Protein AF-A0AAW0W229-F1 (afdb_monomer_lite)

Radius of gyration: 16.99 Å; chains: 1; bounding box: 33×31×56 Å

Secondary structure (DSSP, 8-state):
------------------PPTTS-HHHHHHH--HHHHHHHHHHHH-TT-S------TT---SS-HHHHHHHHHHHHHH---TTS-HHHHHS-------

Sequence (98 aa):
MASTSEGENLPQNIHSITFPPGQDALAWRKLYKPCSSQRLFMPSLLKDVDALVHVDADVVFLALLEELWRHLYATAAKHKDLATGWYNRFANIRIMAD

InterPro domains:
  IPR029044 Nucleotide-diphospho-sugar transferases [G3DSA:3.90.550.10] (3-92)
  IPR029044 Nucleotide-diphospho-sugar transferases [SSF53448] (13-93)
  IPR051993 Glycosyltransferase 8 [PTHR46012] (9-93)

pLDDT: mean 70.53, std 15.82, range [29.75, 90.56]

Foldseek 3Di:
DPPPPDPDPPDDDDFDQDDAPPDDSVVVVVVDDSVRCCVLCVCVRCVPDLDDDDDDPPDDDPDDPVVVCVVVLVVVVVPPPLPPDPCSVRHPRDNDDD

Organism: Cherax quadricarinatus (NCBI:txid27406)

Structure (mmCIF, N/CA/C/O backbone):
data_AF-A0AAW0W229-F1
#
_entry.id   AF-A0AAW0W229-F1
#
loop_
_atom_site.group_PDB
_atom_site.id
_atom_site.type_symbol
_atom_site.label_atom_id
_atom_site.label_alt_id
_atom_site.label_comp_id
_atom_site.label_asym_id
_atom_site.label_entity_id
_atom_site.label_seq_id
_atom_site.pdbx_PDB_ins_code
_atom_site.Cartn_x
_atom_site.Cartn_y
_atom_site.Cartn_z
_atom_site.occupancy
_atom_site.B_iso_or_equiv
_atom_site.auth_seq_id
_atom_site.auth_comp_id
_atom_site.auth_asym_id
_atom_site.auth_atom_id
_atom_site.pdbx_PDB_model_num
ATOM 1 N N . MET A 1 1 ? -4.694 9.049 38.127 1.00 34.66 1 MET A N 1
ATOM 2 C CA . MET A 1 1 ? -3.359 8.692 37.606 1.00 34.66 1 MET A CA 1
ATOM 3 C C . MET A 1 1 ? -3.568 7.790 36.404 1.00 34.66 1 MET A C 1
ATOM 5 O O . MET A 1 1 ? -3.737 6.594 36.580 1.00 34.66 1 MET A O 1
ATOM 9 N N . ALA A 1 2 ? -3.674 8.365 35.206 1.00 41.34 2 ALA A N 1
ATOM 10 C CA . ALA A 1 2 ? -3.545 7.582 33.984 1.00 41.34 2 ALA A CA 1
ATOM 11 C C . ALA A 1 2 ? -2.046 7.525 33.700 1.00 41.34 2 ALA A C 1
ATOM 13 O O . ALA A 1 2 ? -1.427 8.554 33.437 1.00 41.34 2 ALA A O 1
ATOM 14 N N . SER A 1 3 ? -1.457 6.349 33.878 1.00 42.34 3 SER A N 1
ATOM 15 C CA . SER A 1 3 ? -0.125 6.052 33.376 1.00 42.34 3 SER A CA 1
ATOM 16 C C . SER A 1 3 ? -0.153 6.262 31.866 1.00 42.34 3 SER A C 1
ATOM 18 O O . SER A 1 3 ? -0.767 5.478 31.145 1.00 42.34 3 SER A O 1
ATOM 20 N N . THR A 1 4 ? 0.465 7.338 31.391 1.00 47.78 4 THR A N 1
ATOM 21 C CA . THR A 1 4 ? 0.927 7.430 30.008 1.00 47.78 4 THR A CA 1
ATOM 22 C C . THR A 1 4 ? 1.894 6.274 29.799 1.00 47.78 4 THR A C 1
ATOM 24 O O . THR A 1 4 ? 3.033 6.333 30.258 1.00 47.78 4 THR A O 1
ATOM 27 N N . SER A 1 5 ? 1.402 5.188 29.205 1.00 52.44 5 SER A N 1
ATOM 28 C CA . SER A 1 5 ? 2.236 4.097 28.725 1.00 52.44 5 SER A CA 1
ATOM 29 C C . SER A 1 5 ? 3.202 4.678 27.701 1.00 52.44 5 SER A C 1
ATOM 31 O O . SER A 1 5 ? 2.781 5.324 26.739 1.00 52.44 5 SER A O 1
ATOM 33 N N . GLU A 1 6 ? 4.494 4.497 27.957 1.00 54.66 6 GLU A N 1
ATOM 34 C CA . GLU A 1 6 ? 5.560 4.738 26.992 1.00 54.66 6 GLU A CA 1
ATOM 35 C C . GLU A 1 6 ? 5.163 4.121 25.647 1.00 54.66 6 GLU A C 1
ATOM 37 O O . GLU A 1 6 ? 4.608 3.023 25.617 1.00 54.66 6 GLU A O 1
ATOM 42 N N . GLY A 1 7 ? 5.369 4.871 24.558 1.00 53.84 7 GLY A N 1
ATOM 43 C CA . GLY A 1 7 ? 4.893 4.517 23.223 1.00 53.84 7 GLY A CA 1
ATOM 44 C C . GLY A 1 7 ? 5.202 3.062 22.891 1.00 53.84 7 GLY A C 1
ATOM 45 O O . GLY A 1 7 ? 6.364 2.667 22.812 1.00 53.84 7 GLY A O 1
ATOM 46 N N . GLU A 1 8 ? 4.144 2.271 22.747 1.00 61.84 8 GLU A N 1
ATOM 47 C CA . GLU A 1 8 ? 4.223 0.846 22.469 1.00 61.84 8 GLU A CA 1
ATOM 48 C C . GLU A 1 8 ? 5.032 0.643 21.181 1.00 61.84 8 GLU A C 1
ATOM 50 O O . GLU A 1 8 ? 4.729 1.226 20.136 1.00 61.84 8 GLU A O 1
ATOM 55 N N . ASN A 1 9 ? 6.122 -0.122 21.263 1.00 60.50 9 ASN A N 1
ATOM 56 C CA . ASN A 1 9 ? 7.008 -0.352 20.129 1.00 60.50 9 ASN A CA 1
ATOM 57 C C . ASN A 1 9 ? 6.313 -1.336 19.180 1.00 60.50 9 ASN A C 1
ATOM 59 O O . ASN A 1 9 ? 6.413 -2.552 19.343 1.00 60.50 9 ASN A O 1
ATOM 63 N N . LEU A 1 10 ? 5.535 -0.804 18.235 1.00 65.88 10 LEU A N 1
ATOM 64 C CA . LEU A 1 10 ? 4.832 -1.623 17.255 1.00 65.88 10 LEU A CA 1
ATOM 65 C C . LEU A 1 10 ? 5.858 -2.413 16.426 1.00 65.88 10 LEU A C 1
ATOM 67 O O . LEU A 1 10 ? 6.821 -1.815 15.942 1.00 65.88 10 LEU A O 1
ATOM 71 N N . PRO A 1 11 ? 5.677 -3.731 16.232 1.00 76.44 11 PRO A N 1
ATOM 72 C CA . PRO A 1 11 ? 6.555 -4.517 15.377 1.00 76.44 11 PRO A CA 1
ATOM 73 C C . PRO A 1 11 ? 6.495 -3.977 13.943 1.00 76.44 11 PRO A C 1
ATOM 75 O O . PRO A 1 11 ? 5.433 -3.928 13.323 1.00 76.44 11 PRO A O 1
ATOM 78 N N . GLN A 1 12 ? 7.645 -3.548 13.421 1.00 74.56 12 GLN A N 1
ATOM 79 C CA . GLN A 1 12 ? 7.755 -2.919 12.105 1.00 74.56 12 GLN A CA 1
ATOM 80 C C . GLN A 1 12 ? 8.427 -3.885 11.132 1.00 74.56 12 GLN A C 1
ATOM 82 O O . GLN A 1 12 ? 9.579 -4.267 11.333 1.00 74.56 12 GLN A O 1
ATOM 87 N N . ASN A 1 13 ? 7.738 -4.230 10.045 1.00 81.00 13 ASN A N 1
ATOM 88 C CA . ASN A 1 13 ? 8.349 -4.905 8.903 1.00 81.00 13 ASN A CA 1
ATOM 89 C C . ASN A 1 13 ? 8.604 -3.885 7.794 1.00 81.00 13 ASN A C 1
ATOM 91 O O . ASN A 1 13 ? 7.674 -3.331 7.206 1.00 81.00 13 ASN A O 1
ATOM 95 N N . ILE A 1 14 ? 9.881 -3.619 7.516 1.00 83.50 14 ILE A N 1
ATOM 96 C CA . ILE A 1 14 ? 10.297 -2.652 6.498 1.00 83.50 14 ILE A CA 1
ATOM 97 C C . ILE A 1 14 ? 10.499 -3.381 5.169 1.00 83.50 14 ILE A C 1
ATOM 99 O O . ILE A 1 14 ? 11.368 -4.243 5.047 1.00 83.50 14 ILE A O 1
ATOM 103 N N . HIS A 1 15 ? 9.735 -2.988 4.150 1.00 80.69 15 HIS A N 1
ATOM 104 C CA . HIS A 1 15 ? 9.851 -3.519 2.792 1.00 80.69 15 HIS A CA 1
ATOM 105 C C . HIS A 1 15 ? 10.459 -2.472 1.855 1.00 80.69 15 HIS A C 1
ATOM 107 O O . HIS A 1 15 ? 9.993 -1.336 1.782 1.00 80.69 15 HIS A O 1
ATOM 113 N N . SER A 1 16 ? 11.495 -2.856 1.106 1.00 81.88 16 SER A N 1
ATOM 114 C CA . SER A 1 16 ? 12.058 -1.995 0.061 1.00 81.88 16 SER A CA 1
ATOM 115 C C . SER A 1 16 ? 11.152 -1.957 -1.164 1.00 81.88 16 SER A C 1
ATOM 117 O O . SER A 1 16 ? 10.692 -2.992 -1.643 1.00 81.88 16 SER A O 1
ATOM 119 N N . ILE A 1 17 ? 10.933 -0.757 -1.699 1.00 77.50 17 ILE A N 1
ATOM 120 C CA . ILE A 1 17 ? 10.112 -0.551 -2.892 1.00 77.50 17 ILE A CA 1
ATOM 121 C C . ILE A 1 17 ? 11.003 -0.691 -4.120 1.00 77.50 17 ILE A C 1
ATOM 123 O O . ILE A 1 17 ? 11.940 0.084 -4.321 1.00 77.50 17 ILE A O 1
ATOM 127 N N . THR A 1 18 ? 10.690 -1.672 -4.956 1.00 77.44 18 THR A N 1
ATOM 128 C CA . THR A 1 18 ? 11.366 -1.913 -6.231 1.00 77.44 18 THR A CA 1
ATOM 129 C C . THR A 1 18 ? 10.341 -2.059 -7.349 1.00 77.44 18 THR A C 1
ATOM 131 O O . THR A 1 18 ? 9.177 -2.387 -7.118 1.00 77.44 18 THR A O 1
ATOM 134 N N . PHE A 1 19 ? 10.764 -1.782 -8.583 1.00 80.38 19 PHE A N 1
ATOM 135 C CA . PHE A 1 19 ? 9.940 -2.091 -9.748 1.00 80.38 19 PHE A CA 1
ATOM 136 C C . PHE A 1 19 ? 9.821 -3.616 -9.908 1.00 80.38 19 PHE A C 1
ATOM 138 O O . PHE A 1 19 ? 10.796 -4.321 -9.625 1.00 80.38 19 PHE A O 1
ATOM 145 N N . PRO A 1 20 ? 8.672 -4.140 -10.377 1.00 72.75 20 PRO A N 1
ATOM 146 C CA . PRO A 1 20 ? 8.486 -5.574 -10.547 1.00 72.75 20 PRO A CA 1
ATOM 147 C C . PRO A 1 20 ? 9.541 -6.182 -11.487 1.00 72.75 20 PRO A C 1
ATOM 149 O O . PRO A 1 20 ? 9.826 -5.605 -12.543 1.00 72.75 20 PRO A O 1
ATOM 152 N N . PRO A 1 21 ? 10.105 -7.355 -11.151 1.00 70.50 21 PRO A N 1
ATOM 153 C CA . PRO A 1 21 ? 11.039 -8.047 -12.030 1.00 70.50 21 PRO A CA 1
ATOM 154 C C . PRO A 1 21 ? 10.337 -8.494 -13.323 1.00 70.50 21 PRO A C 1
ATOM 156 O O . PRO A 1 21 ? 9.176 -8.896 -13.304 1.00 70.50 21 PRO A O 1
ATOM 159 N N . GLY A 1 22 ? 11.046 -8.432 -14.453 1.00 70.00 22 GLY A N 1
ATOM 160 C CA . GLY A 1 22 ? 10.520 -8.837 -15.765 1.00 70.00 22 GLY A CA 1
ATOM 161 C C . GLY A 1 22 ? 9.740 -7.757 -16.529 1.00 70.00 22 GLY A C 1
ATOM 162 O O . GLY A 1 22 ? 9.320 -8.012 -17.653 1.00 70.00 22 GLY A O 1
ATOM 163 N N . GLN A 1 23 ? 9.577 -6.554 -15.968 1.00 68.88 23 GLN A N 1
ATOM 164 C CA . GLN A 1 23 ? 9.064 -5.381 -16.688 1.00 68.88 23 GLN A CA 1
ATOM 165 C C . GLN A 1 23 ? 10.180 -4.370 -16.986 1.00 68.88 23 GLN A C 1
ATOM 167 O O . GLN A 1 23 ? 11.234 -4.385 -16.348 1.00 68.88 23 GLN A O 1
ATOM 172 N N . ASP A 1 24 ? 9.948 -3.466 -17.944 1.00 78.44 24 ASP A N 1
ATOM 173 C CA . ASP A 1 24 ? 10.900 -2.405 -18.285 1.00 78.44 24 ASP A CA 1
ATOM 174 C C . ASP A 1 24 ? 10.966 -1.351 -17.166 1.00 78.44 24 ASP A C 1
ATOM 176 O O . ASP A 1 24 ? 10.272 -0.329 -17.165 1.00 78.44 24 ASP A O 1
ATOM 180 N N . ALA A 1 25 ? 11.828 -1.608 -16.183 1.00 76.75 25 ALA A N 1
ATOM 181 C CA . ALA A 1 25 ? 12.084 -0.695 -15.079 1.00 76.75 25 ALA A CA 1
ATOM 182 C C . ALA A 1 25 ? 12.585 0.680 -15.559 1.00 76.75 25 ALA A C 1
ATOM 184 O O . ALA A 1 25 ? 12.376 1.679 -14.869 1.00 76.75 25 ALA A O 1
ATOM 185 N N . LEU A 1 26 ? 13.228 0.773 -16.731 1.00 79.69 26 LEU A N 1
ATOM 186 C CA . LEU A 1 26 ? 13.658 2.055 -17.290 1.00 79.69 26 LEU A CA 1
ATOM 187 C C . LEU A 1 26 ? 12.465 2.853 -17.819 1.00 79.69 26 LEU A C 1
ATOM 189 O O . LEU A 1 26 ? 12.416 4.063 -17.592 1.00 79.69 26 LEU A O 1
ATOM 193 N N . ALA A 1 27 ? 11.497 2.205 -18.468 1.00 81.62 27 ALA A N 1
ATOM 194 C CA . ALA A 1 27 ? 10.250 2.852 -18.874 1.00 81.62 27 ALA A CA 1
ATOM 195 C C . ALA A 1 27 ? 9.458 3.354 -17.658 1.00 81.62 27 ALA A C 1
ATOM 197 O O . ALA A 1 27 ? 9.060 4.521 -17.622 1.00 81.62 27 ALA A O 1
ATOM 198 N N . TRP A 1 28 ? 9.312 2.530 -16.618 1.00 75.88 28 TRP A N 1
ATOM 199 C CA . TRP A 1 28 ? 8.602 2.932 -15.400 1.00 75.88 28 TRP A CA 1
ATOM 200 C C . TRP A 1 28 ? 9.280 4.086 -14.664 1.00 75.88 28 TRP A C 1
ATOM 202 O O . TRP A 1 28 ? 8.597 5.019 -14.245 1.00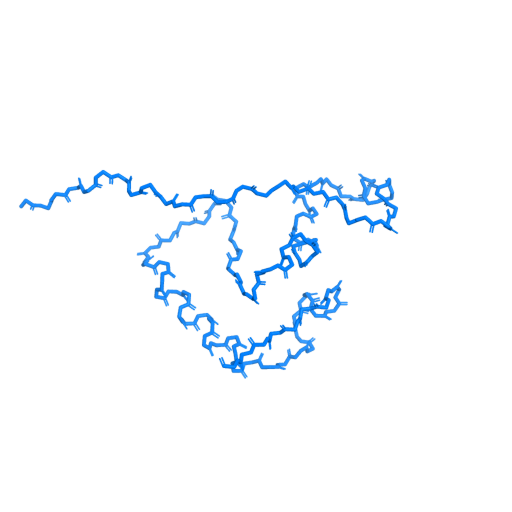 75.88 28 TRP A O 1
ATOM 212 N N . ARG A 1 29 ? 10.617 4.087 -14.5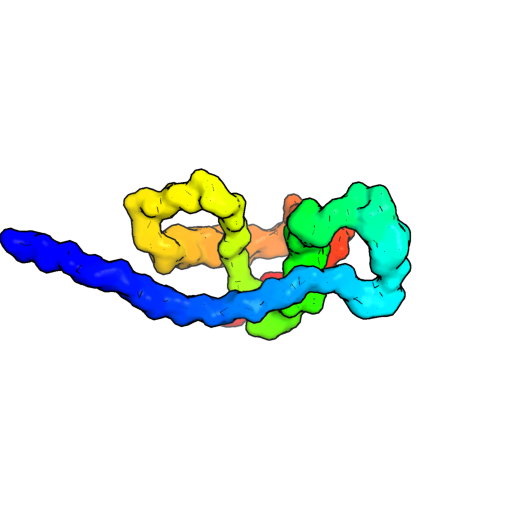81 1.00 79.88 29 ARG A N 1
ATOM 213 C CA . ARG A 1 29 ? 11.387 5.195 -13.988 1.00 79.88 29 ARG A CA 1
ATOM 214 C C . ARG A 1 29 ? 11.230 6.521 -14.728 1.00 79.88 29 ARG A C 1
ATOM 216 O O . ARG A 1 29 ? 11.404 7.567 -14.109 1.00 79.88 29 ARG A O 1
ATOM 223 N N . LYS A 1 30 ? 10.945 6.495 -16.035 1.00 82.75 30 LYS A N 1
ATOM 224 C CA . LYS A 1 30 ? 10.673 7.713 -16.819 1.00 82.75 30 LYS A CA 1
ATOM 225 C C . LYS A 1 30 ? 9.284 8.279 -16.533 1.00 82.75 30 LYS A C 1
ATOM 227 O O . LYS A 1 30 ? 9.110 9.490 -16.604 1.00 82.75 30 LYS A O 1
ATOM 232 N N . LEU A 1 31 ? 8.316 7.417 -16.226 1.00 79.81 31 LEU A N 1
ATOM 233 C CA . LEU A 1 31 ? 6.925 7.803 -15.987 1.00 79.81 31 LEU A CA 1
ATOM 234 C C . LEU A 1 31 ? 6.664 8.185 -14.525 1.00 79.81 31 LEU A C 1
ATOM 236 O O . LEU A 1 31 ? 5.916 9.123 -14.262 1.00 79.81 31 LEU A O 1
ATOM 240 N N . TYR A 1 32 ? 7.290 7.485 -13.573 1.00 77.88 32 TYR A N 1
ATOM 241 C CA . TYR A 1 32 ? 7.009 7.635 -12.147 1.00 77.88 32 TYR A CA 1
ATOM 242 C C . TYR A 1 32 ? 8.280 7.579 -11.294 1.00 77.88 32 TYR A C 1
ATOM 244 O O . TYR A 1 32 ? 9.190 6.780 -11.525 1.00 77.88 32 TYR A O 1
ATOM 252 N N . LYS A 1 33 ? 8.313 8.391 -10.230 1.00 74.75 33 LYS A N 1
ATOM 253 C CA . LYS A 1 33 ? 9.289 8.221 -9.144 1.00 74.75 33 LYS A CA 1
ATOM 254 C C . LYS A 1 33 ? 8.962 6.947 -8.340 1.00 74.75 33 LYS A C 1
ATOM 256 O O . LYS A 1 33 ? 7.787 6.573 -8.275 1.00 74.75 33 LYS A O 1
ATOM 261 N N . PRO A 1 34 ? 9.950 6.310 -7.679 1.00 70.75 34 PRO A N 1
ATOM 262 C CA . PRO A 1 34 ? 9.727 5.105 -6.868 1.00 70.75 34 PRO A CA 1
ATOM 263 C C . PRO A 1 34 ? 8.624 5.255 -5.808 1.00 70.75 34 PRO A C 1
ATOM 265 O O . PRO A 1 34 ? 7.798 4.367 -5.641 1.00 70.75 34 PRO A O 1
ATOM 268 N N . CYS A 1 35 ? 8.541 6.412 -5.141 1.00 76.38 35 CYS A N 1
ATOM 269 C CA . CYS A 1 35 ? 7.489 6.686 -4.157 1.00 76.38 35 CYS A CA 1
ATOM 270 C C . CYS A 1 35 ? 6.087 6.714 -4.787 1.00 76.38 35 CYS A C 1
ATOM 272 O O . CYS A 1 35 ? 5.164 6.085 -4.287 1.00 76.38 35 CYS A O 1
ATOM 274 N N . SER A 1 36 ? 5.931 7.373 -5.938 1.00 75.44 36 SER A N 1
ATOM 275 C CA . SER A 1 36 ? 4.656 7.456 -6.663 1.00 75.44 36 SER A CA 1
ATOM 276 C C . SER A 1 36 ? 4.214 6.112 -7.244 1.00 75.44 36 SER A C 1
ATOM 278 O O . SER A 1 36 ? 3.040 5.923 -7.547 1.00 75.44 36 SER A O 1
ATOM 280 N N . SER A 1 37 ? 5.151 5.178 -7.405 1.00 74.69 37 SER A N 1
ATOM 281 C CA . SER A 1 37 ? 4.890 3.830 -7.906 1.00 74.69 37 SER A CA 1
ATOM 282 C C . SER A 1 37 ? 4.666 2.798 -6.802 1.00 74.69 37 SER A C 1
ATOM 284 O O . SER A 1 37 ? 4.233 1.688 -7.105 1.00 74.69 37 SER A O 1
ATOM 286 N N . GLN A 1 38 ? 4.862 3.160 -5.530 1.00 75.81 38 GLN A N 1
ATOM 287 C CA . GLN A 1 38 ? 4.596 2.283 -4.389 1.00 75.81 38 GLN A CA 1
ATOM 288 C C . GLN A 1 38 ? 3.176 1.716 -4.456 1.00 75.81 38 GLN A C 1
ATOM 290 O O . GLN A 1 38 ? 3.000 0.500 -4.483 1.00 75.81 38 GLN A O 1
ATOM 295 N N . ARG A 1 39 ? 2.177 2.596 -4.606 1.00 76.94 39 ARG A N 1
ATOM 296 C CA . ARG A 1 39 ? 0.767 2.213 -4.723 1.00 76.94 39 ARG A CA 1
ATOM 297 C C . ARG A 1 39 ? 0.485 1.355 -5.960 1.00 76.94 39 ARG A C 1
ATOM 299 O O . ARG A 1 39 ? -0.434 0.562 -5.927 1.00 76.94 39 ARG A O 1
ATOM 306 N N . LEU A 1 40 ? 1.264 1.462 -7.037 1.00 74.81 40 LEU A N 1
ATOM 307 C CA . LEU A 1 40 ? 1.051 0.657 -8.249 1.00 74.81 40 LEU A CA 1
ATOM 308 C C . LEU A 1 40 ? 1.513 -0.796 -8.076 1.00 74.81 40 LEU A C 1
ATOM 310 O O . LEU A 1 40 ? 0.927 -1.700 -8.666 1.00 74.81 40 LEU A O 1
ATOM 314 N N . PHE A 1 41 ? 2.547 -1.025 -7.264 1.00 75.19 41 PHE A N 1
ATOM 315 C CA . PHE A 1 41 ? 3.229 -2.320 -7.183 1.00 75.19 41 PHE A CA 1
ATOM 316 C C . PHE A 1 41 ? 3.043 -3.055 -5.854 1.00 75.19 41 PHE A C 1
ATOM 318 O O . PHE A 1 41 ? 3.605 -4.136 -5.685 1.00 75.19 41 PHE A O 1
ATOM 325 N N . MET A 1 42 ? 2.220 -2.533 -4.936 1.00 76.69 42 MET A N 1
ATOM 326 C CA . MET A 1 42 ? 1.928 -3.177 -3.646 1.00 76.69 42 MET A CA 1
ATOM 327 C C . MET A 1 42 ? 1.592 -4.674 -3.760 1.00 76.69 42 MET A C 1
ATOM 329 O O . MET A 1 42 ? 2.227 -5.451 -3.050 1.00 76.69 42 MET A O 1
ATOM 333 N N . PRO A 1 43 ? 0.716 -5.124 -4.683 1.00 75.19 43 PRO A N 1
ATOM 334 C CA . PRO A 1 43 ? 0.390 -6.551 -4.796 1.00 75.19 43 PRO A CA 1
ATOM 335 C C . PRO A 1 43 ? 1.568 -7.425 -5.245 1.00 75.19 43 PRO A C 1
ATOM 337 O O . PRO A 1 43 ? 1.623 -8.607 -4.937 1.00 75.19 43 PRO A O 1
ATOM 340 N N . SER A 1 44 ? 2.527 -6.858 -5.983 1.00 76.06 44 SER A N 1
ATOM 341 C CA . SER A 1 44 ? 3.731 -7.584 -6.413 1.00 76.06 44 SER A CA 1
ATOM 342 C C . SER A 1 44 ? 4.808 -7.638 -5.326 1.00 76.06 44 SER A C 1
ATOM 344 O O . SER A 1 44 ? 5.626 -8.559 -5.333 1.00 76.06 44 SER A O 1
ATOM 346 N N . LEU A 1 45 ? 4.817 -6.651 -4.424 1.00 77.25 45 LEU A N 1
ATOM 347 C CA . LEU A 1 45 ? 5.774 -6.525 -3.322 1.00 77.25 45 LEU A CA 1
ATOM 348 C C . LEU A 1 45 ? 5.346 -7.319 -2.078 1.00 77.25 45 LEU A C 1
ATOM 350 O O . LEU A 1 45 ? 6.205 -7.841 -1.374 1.00 77.25 45 LEU A O 1
ATOM 354 N N . LEU A 1 46 ? 4.041 -7.427 -1.818 1.00 81.00 46 LEU A N 1
ATOM 355 C CA . LEU A 1 46 ? 3.469 -8.041 -0.615 1.00 81.00 46 LEU A CA 1
ATOM 356 C C . LEU A 1 46 ? 2.735 -9.343 -0.960 1.00 81.00 46 LEU A C 1
ATOM 358 O O . LEU A 1 46 ? 1.518 -9.434 -0.845 1.00 81.00 46 LEU A O 1
ATOM 362 N N . LYS A 1 47 ? 3.484 -10.344 -1.432 1.00 78.50 47 LYS A N 1
ATOM 363 C CA . LYS A 1 47 ? 2.911 -11.609 -1.932 1.00 78.50 47 LYS A CA 1
ATOM 364 C C . LYS A 1 47 ? 2.293 -12.486 -0.843 1.00 78.50 47 LYS A C 1
ATOM 366 O O . LYS A 1 47 ? 1.388 -13.251 -1.146 1.00 78.50 47 LYS A O 1
ATOM 371 N N . ASP A 1 48 ? 2.775 -12.345 0.387 1.00 81.19 48 ASP A N 1
ATOM 372 C CA . ASP A 1 48 ? 2.374 -13.159 1.540 1.00 81.19 48 ASP A CA 1
ATOM 373 C C . ASP A 1 48 ? 1.405 -12.402 2.471 1.00 81.19 48 ASP A C 1
ATOM 375 O O . ASP A 1 48 ? 1.291 -12.719 3.652 1.00 81.19 48 ASP A O 1
ATOM 379 N N . VAL A 1 49 ? 0.756 -11.345 1.965 1.00 82.12 49 VAL A N 1
ATOM 380 C CA . VAL A 1 49 ? -0.183 -10.506 2.721 1.00 82.12 49 VAL A CA 1
ATOM 381 C C . VAL A 1 49 ? -1.554 -10.561 2.054 1.00 82.12 49 VAL A C 1
ATOM 383 O O . VAL A 1 49 ? -1.739 -10.015 0.967 1.00 82.12 49 VAL A O 1
ATOM 386 N N . ASP A 1 50 ? -2.526 -11.179 2.725 1.00 80.00 50 ASP A N 1
ATOM 387 C CA . ASP A 1 50 ? -3.876 -11.387 2.175 1.00 80.00 50 ASP A CA 1
ATOM 388 C C . ASP A 1 50 ? -4.702 -10.097 2.107 1.00 80.00 50 ASP A C 1
ATOM 390 O O . ASP A 1 50 ? -5.479 -9.867 1.177 1.00 80.00 50 ASP A O 1
ATOM 394 N N . ALA A 1 51 ? -4.529 -9.232 3.103 1.00 80.12 51 ALA A N 1
ATOM 395 C CA . ALA A 1 51 ? -5.199 -7.949 3.187 1.00 80.12 51 ALA A CA 1
ATOM 396 C C . ALA A 1 51 ? -4.321 -6.940 3.930 1.00 80.12 51 ALA A C 1
ATOM 398 O O . ALA A 1 51 ? -3.546 -7.287 4.819 1.00 80.12 51 ALA A O 1
ATOM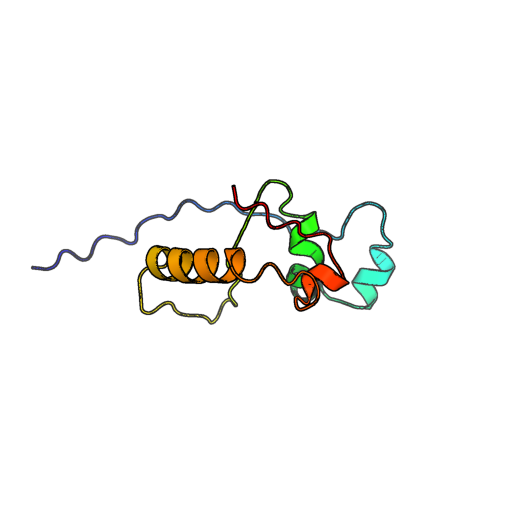 399 N N . LEU A 1 52 ? -4.480 -5.665 3.591 1.00 83.56 52 LEU A N 1
ATOM 400 C CA . LEU A 1 52 ? -3.786 -4.565 4.249 1.00 83.56 52 LEU A CA 1
ATOM 401 C C . LEU A 1 52 ? -4.631 -3.295 4.204 1.00 83.56 52 LEU A C 1
ATOM 403 O O . LEU A 1 52 ? -5.476 -3.123 3.322 1.00 83.56 52 LEU A O 1
ATOM 407 N N . VAL A 1 53 ? -4.343 -2.373 5.119 1.00 84.81 53 VAL A N 1
ATOM 408 C CA . VAL A 1 53 ? -4.832 -0.994 5.073 1.00 84.81 53 VAL A CA 1
ATOM 409 C C . VAL A 1 53 ? -3.644 -0.098 4.744 1.00 84.81 53 VAL A C 1
ATOM 411 O O . VAL A 1 53 ? -2.690 -0.007 5.511 1.00 84.81 53 VAL A O 1
ATOM 414 N N . HIS A 1 54 ? -3.690 0.535 3.574 1.00 84.12 54 HIS A N 1
ATOM 415 C CA . HIS A 1 54 ? -2.702 1.525 3.162 1.00 84.12 54 HIS A CA 1
ATOM 416 C C . HIS A 1 54 ? -3.218 2.918 3.505 1.00 84.12 54 HIS A C 1
ATOM 418 O O . HIS A 1 54 ? -4.333 3.265 3.113 1.00 84.12 54 HIS A O 1
ATOM 424 N N . VAL A 1 55 ? -2.407 3.705 4.205 1.00 87.00 55 VAL A N 1
ATOM 425 C CA . VAL A 1 55 ? -2.705 5.098 4.547 1.00 87.00 55 VAL A CA 1
ATOM 426 C C . VAL A 1 55 ? -1.550 6.001 4.140 1.00 87.00 55 VAL A C 1
ATOM 428 O O . VAL A 1 55 ? -0.400 5.556 4.097 1.00 87.00 55 VAL A O 1
ATOM 431 N N . ASP A 1 56 ? -1.871 7.257 3.839 1.00 84.94 56 ASP A N 1
ATOM 432 C CA . ASP A 1 56 ? -0.871 8.287 3.578 1.00 84.94 56 ASP A CA 1
ATOM 433 C C . ASP A 1 56 ? -0.141 8.671 4.879 1.00 84.94 56 ASP A C 1
ATOM 435 O O . ASP A 1 56 ? -0.631 8.451 5.989 1.00 84.94 56 ASP A O 1
ATOM 439 N N . ALA A 1 57 ? 1.063 9.233 4.746 1.00 85.69 57 ALA A N 1
ATOM 440 C CA . ALA A 1 57 ? 1.926 9.563 5.885 1.00 85.69 57 ALA A CA 1
ATOM 441 C C . ALA A 1 57 ? 1.399 10.725 6.752 1.00 85.69 57 ALA A C 1
ATOM 443 O O . ALA A 1 57 ? 1.906 10.952 7.848 1.00 85.69 57 ALA A O 1
ATOM 444 N N . ASP A 1 58 ? 0.411 11.467 6.258 1.00 89.81 58 ASP A N 1
ATOM 445 C CA . ASP A 1 58 ? -0.259 12.581 6.931 1.00 89.81 58 ASP A CA 1
ATOM 446 C C . ASP A 1 58 ? -1.607 12.181 7.561 1.00 89.81 58 ASP A C 1
ATOM 448 O O . ASP A 1 58 ? -2.350 13.036 8.050 1.00 89.81 58 ASP A O 1
ATOM 452 N N . VAL A 1 59 ? -1.918 10.881 7.608 1.00 90.31 59 VAL A N 1
ATOM 453 C CA . VAL A 1 59 ? -3.116 10.360 8.272 1.00 90.31 59 VAL A CA 1
ATOM 454 C C . VAL A 1 59 ? -2.861 10.153 9.762 1.00 90.31 59 VAL A C 1
ATOM 456 O O . VAL A 1 59 ? -1.933 9.456 10.169 1.00 90.31 59 VAL A O 1
ATOM 459 N N . VAL A 1 60 ? -3.751 10.705 10.588 1.00 90.56 60 VAL A N 1
ATOM 460 C CA . VAL A 1 60 ? -3.773 10.491 12.039 1.00 90.56 60 VAL A CA 1
ATOM 461 C C . VAL A 1 60 ? -5.001 9.664 12.409 1.00 90.56 60 VAL A C 1
ATOM 463 O O . VAL A 1 60 ? -6.131 10.039 12.095 1.00 90.56 60 VAL A O 1
ATOM 466 N N . PHE A 1 61 ? -4.791 8.547 13.106 1.00 86.56 61 PHE A N 1
ATOM 467 C CA . PHE A 1 61 ? -5.882 7.725 13.628 1.00 86.56 61 PHE A CA 1
ATOM 468 C C . PHE A 1 61 ? -6.390 8.288 14.959 1.00 86.56 61 PHE A C 1
ATOM 470 O O . PHE A 1 61 ? -5.614 8.509 15.885 1.00 86.56 61 PHE A O 1
ATOM 477 N N . LEU A 1 62 ? -7.705 8.502 15.059 1.00 89.62 62 LEU A N 1
ATOM 478 C CA . LEU A 1 62 ? -8.372 8.991 16.277 1.00 89.62 62 LEU A CA 1
ATOM 479 C C . LEU A 1 62 ? -8.954 7.863 17.146 1.00 89.62 62 LEU A C 1
ATOM 481 O O . LEU A 1 62 ? -9.464 8.117 18.232 1.00 89.62 62 LEU A O 1
ATOM 485 N N . ALA A 1 63 ? -8.906 6.629 16.649 1.00 86.81 63 ALA A N 1
ATOM 486 C CA . ALA A 1 63 ? -9.421 5.429 17.293 1.00 86.81 63 ALA A CA 1
ATOM 487 C C . ALA A 1 63 ? -8.446 4.265 17.080 1.00 86.81 63 ALA A C 1
ATOM 489 O O . ALA A 1 63 ? -7.498 4.371 16.296 1.00 86.81 63 ALA A O 1
ATOM 490 N N . LEU A 1 64 ? -8.690 3.150 17.771 1.00 86.25 64 LEU A N 1
ATOM 491 C CA . LEU A 1 64 ? -7.847 1.963 17.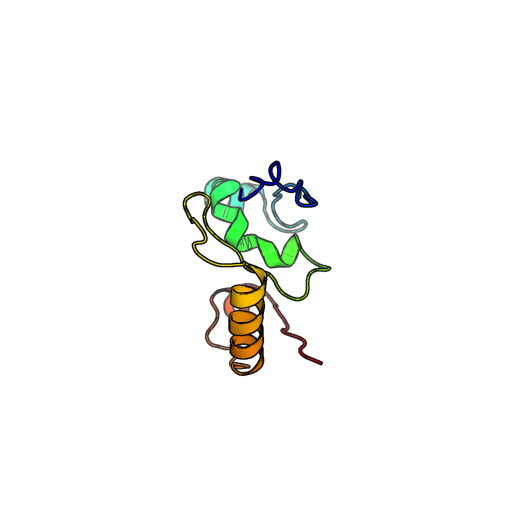676 1.00 86.25 64 LEU A CA 1
ATOM 492 C C . LEU A 1 64 ? -7.869 1.385 16.257 1.00 86.25 64 LEU A C 1
ATOM 494 O O . LEU A 1 64 ? -8.929 1.143 15.673 1.00 86.25 64 LEU A O 1
ATOM 498 N N . LEU A 1 65 ? -6.678 1.116 15.720 1.00 85.38 65 LEU A N 1
ATOM 499 C CA . LEU A 1 65 ? -6.508 0.577 14.371 1.00 85.38 65 LEU A CA 1
ATOM 500 C C . LEU A 1 65 ? -7.213 -0.778 14.199 1.00 85.38 65 LEU A C 1
ATOM 502 O O . LEU A 1 65 ? -7.754 -1.053 13.131 1.00 85.38 65 LEU A O 1
ATOM 506 N N . GLU A 1 66 ? -7.265 -1.598 15.250 1.00 86.06 66 GLU A N 1
ATOM 507 C CA . GLU A 1 66 ? -7.941 -2.901 15.241 1.00 86.06 66 GLU A CA 1
ATOM 508 C C . GLU A 1 66 ? -9.451 -2.790 14.991 1.00 86.06 66 GLU A C 1
ATOM 510 O O . GLU A 1 66 ? -10.038 -3.603 14.271 1.00 86.06 66 GLU A O 1
ATOM 515 N N . GLU A 1 67 ? -10.097 -1.767 15.553 1.00 88.06 67 GLU A N 1
ATOM 516 C CA . GLU A 1 67 ? -11.526 -1.534 15.345 1.00 88.06 67 GLU A CA 1
ATOM 517 C C . GLU A 1 67 ? -11.801 -1.102 13.908 1.00 88.06 67 GLU A C 1
ATOM 519 O O . GLU A 1 67 ? -12.733 -1.611 13.275 1.00 88.06 67 GLU A O 1
ATOM 524 N N . LEU A 1 68 ? -10.964 -0.207 13.376 1.00 86.50 68 LEU A N 1
ATOM 525 C CA . LEU A 1 68 ? -11.029 0.208 11.979 1.00 86.50 68 LEU A CA 1
ATOM 526 C C . LEU A 1 68 ? -10.815 -0.991 11.047 1.00 86.50 68 LEU A C 1
ATOM 528 O O . LEU A 1 68 ? -11.609 -1.207 10.130 1.00 86.50 68 LEU A O 1
ATOM 532 N N . TRP A 1 69 ? -9.787 -1.799 11.311 1.00 86.62 69 TRP A N 1
ATOM 533 C CA . TRP A 1 69 ? -9.475 -3.007 10.552 1.00 86.62 69 TRP A CA 1
ATOM 534 C C . TRP A 1 69 ? -10.667 -3.962 10.490 1.00 86.62 69 TRP A C 1
ATOM 536 O O . TRP A 1 69 ? -11.071 -4.361 9.398 1.00 86.62 69 TRP A O 1
ATOM 546 N N . ARG A 1 70 ? -11.288 -4.277 11.635 1.00 86.38 70 ARG A N 1
ATOM 547 C CA . ARG A 1 70 ? -12.465 -5.162 11.691 1.00 86.38 70 ARG A CA 1
ATOM 548 C C . ARG A 1 70 ? -13.613 -4.661 10.817 1.00 86.38 70 ARG A C 1
ATOM 550 O O . ARG A 1 70 ? -14.228 -5.459 10.112 1.00 86.38 70 ARG A O 1
ATOM 557 N N . HIS A 1 71 ? -13.895 -3.358 10.842 1.00 84.19 71 HIS A N 1
ATOM 558 C CA . HIS A 1 71 ? -14.953 -2.772 10.017 1.00 84.19 71 HIS A CA 1
ATOM 559 C C . HIS A 1 71 ? -14.608 -2.814 8.525 1.00 84.19 71 HIS A C 1
ATOM 561 O O . HIS A 1 71 ? -15.447 -3.214 7.712 1.00 84.19 71 HIS A O 1
ATOM 567 N N . LEU A 1 72 ? -13.382 -2.429 8.161 1.00 83.31 72 LEU A N 1
ATOM 568 C CA . LEU A 1 72 ? -12.935 -2.396 6.769 1.00 83.31 72 LEU A CA 1
ATOM 569 C C . LEU A 1 72 ? -12.864 -3.799 6.168 1.00 83.31 72 LEU A C 1
ATOM 571 O O . LEU A 1 72 ? -13.415 -4.020 5.093 1.00 83.31 72 LEU A O 1
ATOM 575 N N . TYR A 1 73 ? -12.267 -4.754 6.879 1.00 82.38 73 TYR A N 1
ATOM 576 C CA . TYR A 1 73 ? -12.149 -6.137 6.428 1.00 82.38 73 TYR A CA 1
ATOM 577 C C . TYR A 1 73 ? -13.525 -6.787 6.250 1.00 82.38 73 TYR A C 1
ATOM 579 O O . TYR A 1 73 ? -13.813 -7.346 5.193 1.00 82.38 73 TYR A O 1
ATOM 587 N N . ALA A 1 74 ? -14.426 -6.637 7.230 1.00 80.19 74 ALA A N 1
ATOM 588 C CA . ALA A 1 74 ? -15.785 -7.170 7.125 1.00 80.19 74 ALA A CA 1
ATOM 589 C C . ALA A 1 74 ? -16.574 -6.553 5.957 1.00 80.19 74 ALA A C 1
ATOM 591 O O . ALA A 1 74 ? -17.391 -7.231 5.333 1.00 80.19 74 ALA A O 1
ATOM 592 N N . THR A 1 75 ? -16.343 -5.275 5.650 1.00 76.44 75 THR A N 1
ATOM 593 C CA . THR A 1 75 ? -16.999 -4.585 4.529 1.00 76.44 75 THR A CA 1
ATOM 594 C C . THR A 1 75 ? -16.408 -5.019 3.187 1.00 76.44 75 THR A C 1
ATOM 596 O O . THR A 1 75 ? -17.156 -5.323 2.258 1.00 76.44 75 THR A O 1
ATOM 599 N N . ALA A 1 76 ? -15.081 -5.125 3.094 1.00 73.88 76 ALA A N 1
ATOM 600 C CA . ALA A 1 76 ? -14.382 -5.588 1.899 1.00 73.88 76 ALA A CA 1
ATOM 601 C C . ALA A 1 76 ? -14.729 -7.047 1.558 1.00 73.88 76 ALA A C 1
ATOM 603 O O . ALA A 1 76 ? -15.017 -7.352 0.405 1.00 73.88 76 ALA A O 1
ATOM 604 N N . ALA A 1 77 ? -14.798 -7.933 2.557 1.00 67.69 77 ALA A N 1
ATOM 605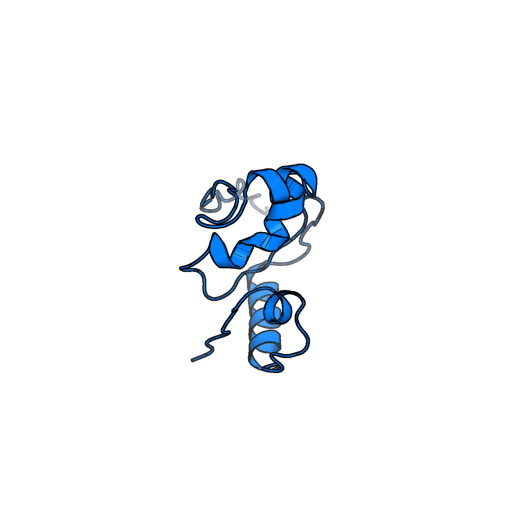 C CA . ALA A 1 77 ? -15.178 -9.333 2.360 1.00 67.69 77 ALA A CA 1
ATOM 606 C C . ALA A 1 77 ? -16.618 -9.498 1.834 1.00 67.69 77 ALA A C 1
ATOM 608 O O . ALA A 1 77 ? -16.906 -10.433 1.083 1.00 67.69 77 ALA A O 1
ATOM 609 N N . LYS A 1 78 ? -17.528 -8.583 2.204 1.00 65.69 78 LYS A N 1
ATOM 610 C CA . LYS A 1 78 ? -18.909 -8.551 1.690 1.00 65.69 78 LYS A CA 1
ATOM 611 C C . LYS A 1 78 ? -18.970 -8.044 0.252 1.00 65.69 78 LYS A C 1
ATOM 613 O O . LYS A 1 78 ? -19.704 -8.599 -0.564 1.00 65.69 78 LYS A O 1
ATOM 618 N N . HIS A 1 79 ? -18.198 -7.011 -0.070 1.00 61.88 79 HIS A N 1
ATOM 619 C CA . HIS A 1 79 ? -18.108 -6.465 -1.418 1.00 61.88 79 HIS A CA 1
ATOM 620 C C . HIS A 1 79 ? -17.117 -7.272 -2.269 1.00 61.88 79 HIS A C 1
ATOM 622 O O . HIS A 1 79 ? -16.026 -6.819 -2.593 1.00 61.88 79 HIS A O 1
ATOM 628 N N . LYS A 1 80 ? -17.541 -8.467 -2.702 1.00 55.28 80 LYS A N 1
ATOM 629 C CA . LYS A 1 80 ? -16.816 -9.305 -3.681 1.00 55.28 80 LYS A CA 1
ATOM 630 C C . LYS A 1 80 ? -16.890 -8.779 -5.121 1.00 55.28 80 LYS A C 1
ATOM 632 O O . LYS A 1 80 ? -16.643 -9.537 -6.057 1.00 55.28 80 LYS A O 1
ATOM 637 N N . ASP A 1 81 ? -17.269 -7.520 -5.329 1.00 56.78 81 ASP A N 1
ATOM 638 C CA . ASP A 1 81 ? -17.317 -6.960 -6.675 1.00 56.78 81 ASP A CA 1
ATOM 639 C C . ASP A 1 81 ? -15.893 -6.678 -7.159 1.00 56.78 81 ASP A C 1
ATOM 641 O O . ASP A 1 81 ? -15.322 -5.599 -6.976 1.00 56.78 81 ASP A O 1
ATOM 645 N N . LEU A 1 82 ? -15.313 -7.702 -7.780 1.00 54.50 82 LEU A N 1
ATOM 646 C CA . LEU A 1 82 ? -13.978 -7.672 -8.348 1.00 54.50 82 LEU A CA 1
ATOM 647 C C . LEU A 1 82 ? -13.835 -6.583 -9.427 1.00 54.50 82 LEU A C 1
ATOM 649 O O . LEU A 1 82 ? -12.712 -6.235 -9.762 1.00 54.50 82 LEU A O 1
ATOM 653 N N . ALA A 1 83 ? -14.908 -5.984 -9.950 1.00 51.84 83 ALA A N 1
ATOM 654 C CA . ALA A 1 83 ? -14.811 -5.013 -11.039 1.00 51.84 83 ALA A CA 1
ATOM 655 C C . ALA A 1 83 ? -14.588 -3.552 -10.592 1.00 51.84 83 ALA A C 1
ATOM 657 O O . ALA A 1 83 ? -14.215 -2.716 -11.418 1.00 51.84 83 ALA A O 1
ATOM 658 N N . THR A 1 84 ? -14.789 -3.213 -9.313 1.00 54.28 84 THR A N 1
ATOM 659 C CA . THR A 1 84 ? -14.853 -1.801 -8.865 1.00 54.28 84 THR A CA 1
ATOM 660 C C . THR A 1 84 ? -13.549 -1.244 -8.281 1.00 54.28 84 THR A C 1
ATOM 662 O O . THR A 1 84 ? -13.402 -0.029 -8.141 1.00 54.28 84 THR A O 1
ATOM 665 N N . GLY A 1 85 ? -12.559 -2.094 -7.993 1.00 58.59 85 GLY A N 1
ATOM 666 C CA . GLY A 1 85 ? -11.278 -1.682 -7.410 1.00 58.59 85 GLY A CA 1
ATOM 667 C C . GLY A 1 85 ? -10.249 -1.208 -8.443 1.00 58.59 85 GLY A C 1
ATOM 668 O O . GLY A 1 85 ? -10.055 -1.846 -9.477 1.00 58.59 85 GLY A O 1
ATOM 669 N N . TRP A 1 86 ? -9.509 -0.130 -8.136 1.00 55.03 86 TRP A N 1
ATOM 670 C CA . TRP A 1 86 ? -8.370 0.311 -8.963 1.00 55.03 86 TRP A CA 1
ATOM 671 C C . TRP A 1 86 ? -7.355 -0.821 -9.155 1.00 55.03 86 TRP A C 1
ATOM 673 O O . TRP A 1 86 ? -6.849 -1.012 -10.256 1.00 55.03 86 TRP A O 1
ATOM 683 N N . TYR A 1 87 ? -7.148 -1.629 -8.113 1.00 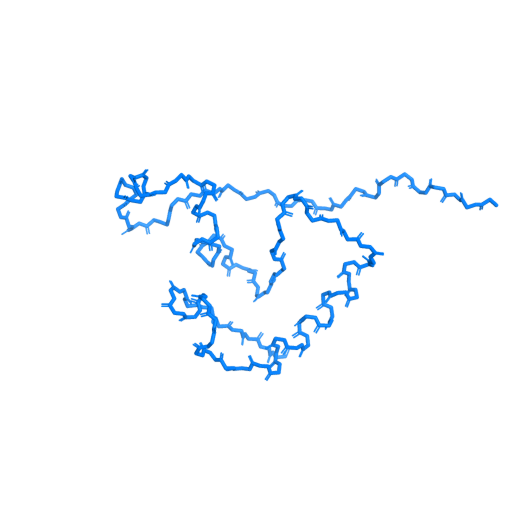57.94 87 TYR A N 1
ATOM 684 C CA . TYR A 1 87 ? -6.255 -2.774 -8.166 1.00 57.94 87 TYR A CA 1
ATOM 685 C C . TYR A 1 87 ? -6.773 -3.903 -9.032 1.00 57.94 87 TYR A C 1
ATOM 687 O O . TYR A 1 87 ? -6.028 -4.332 -9.884 1.00 57.94 87 TYR A O 1
ATOM 695 N N . ASN A 1 88 ? -8.031 -4.326 -8.939 1.00 55.34 88 ASN A N 1
ATOM 696 C CA . ASN A 1 88 ? -8.503 -5.459 -9.746 1.00 55.34 88 ASN A CA 1
ATOM 697 C C . ASN A 1 88 ? -8.423 -5.213 -11.265 1.00 55.34 88 ASN A C 1
ATOM 699 O O . ASN A 1 88 ? -8.383 -6.160 -12.044 1.00 55.34 88 ASN A O 1
ATOM 703 N N . ARG A 1 89 ? -8.352 -3.943 -11.697 1.00 52.38 89 ARG A N 1
ATOM 704 C CA . ARG A 1 89 ? -8.118 -3.569 -13.102 1.00 52.38 89 ARG A CA 1
ATOM 705 C C . ARG A 1 89 ? -6.648 -3.627 -13.536 1.00 52.38 89 ARG A C 1
ATOM 707 O O . ARG A 1 89 ? -6.392 -3.725 -14.731 1.00 52.38 89 ARG A O 1
ATOM 714 N N . PHE A 1 90 ? -5.696 -3.551 -12.604 1.00 48.69 90 PHE A N 1
ATOM 715 C CA . PHE A 1 90 ? -4.257 -3.424 -12.897 1.00 48.69 90 PHE A CA 1
ATOM 716 C C . PHE A 1 90 ? -3.353 -4.410 -12.129 1.00 48.69 90 PHE A C 1
ATOM 718 O O . PHE A 1 90 ? -2.157 -4.485 -12.393 1.00 48.69 90 PHE A O 1
ATOM 725 N N . ALA A 1 91 ? -3.908 -5.180 -11.199 1.00 42.25 91 ALA A N 1
ATOM 726 C CA . ALA A 1 91 ? -3.241 -6.121 -10.318 1.00 42.25 91 ALA A CA 1
ATOM 727 C C . ALA A 1 91 ? -4.207 -7.260 -9.946 1.00 42.25 91 ALA A C 1
ATOM 729 O O . ALA A 1 91 ? -5.332 -7.031 -9.507 1.00 42.25 91 ALA A O 1
ATOM 730 N N . ASN A 1 92 ? -3.755 -8.504 -10.100 1.00 41.78 92 ASN A N 1
ATOM 731 C CA . ASN A 1 92 ? -4.508 -9.690 -9.690 1.00 41.78 92 ASN A CA 1
ATOM 732 C C . ASN A 1 92 ? -4.521 -9.800 -8.156 1.00 41.78 92 ASN A C 1
ATOM 734 O O . ASN A 1 92 ? -3.722 -10.535 -7.581 1.00 41.78 92 ASN A O 1
ATOM 738 N N . ILE A 1 93 ? -5.410 -9.062 -7.488 1.00 39.31 93 ILE A N 1
ATOM 739 C CA . ILE A 1 93 ? -5.698 -9.261 -6.065 1.00 39.31 93 ILE A CA 1
ATOM 740 C C . ILE A 1 93 ? -6.893 -10.204 -5.960 1.00 39.31 93 ILE A C 1
ATOM 742 O O . ILE A 1 93 ? -7.995 -9.897 -6.414 1.00 39.31 93 ILE A O 1
ATOM 746 N N . ARG A 1 94 ? -6.676 -11.370 -5.355 1.00 40.47 94 ARG A N 1
ATOM 747 C CA . ARG A 1 94 ? -7.735 -12.315 -5.012 1.00 40.47 94 ARG A CA 1
ATOM 748 C C . ARG A 1 94 ? -7.998 -12.163 -3.520 1.00 40.47 94 ARG A C 1
ATOM 750 O O . ARG A 1 94 ? -7.198 -12.623 -2.722 1.00 40.47 94 ARG A O 1
ATOM 757 N N . ILE A 1 95 ? -9.096 -11.502 -3.151 1.00 40.44 95 ILE A N 1
ATOM 758 C CA . ILE A 1 95 ? -9.544 -11.472 -1.753 1.00 40.44 95 ILE A CA 1
ATOM 759 C C . ILE A 1 95 ? -10.060 -12.877 -1.430 1.00 40.44 95 ILE A C 1
ATOM 761 O O . ILE A 1 95 ? -11.179 -13.236 -1.808 1.00 40.44 95 ILE A O 1
ATOM 765 N N . MET A 1 96 ? -9.216 -13.699 -0.809 1.00 29.75 96 MET A N 1
ATOM 766 C CA . MET A 1 96 ? -9.647 -14.939 -0.174 1.00 29.75 96 MET A CA 1
ATOM 767 C C . MET A 1 96 ? -10.163 -14.570 1.214 1.00 29.75 96 MET A C 1
ATOM 769 O O . MET A 1 96 ? -9.415 -14.105 2.063 1.00 29.75 96 MET A O 1
ATOM 773 N N . ALA A 1 97 ? -11.473 -14.697 1.395 1.00 32.53 97 ALA A N 1
ATOM 774 C CA . ALA A 1 97 ? -12.099 -14.684 2.703 1.00 32.53 97 ALA A CA 1
ATOM 775 C C . ALA A 1 97 ? -12.649 -16.093 2.905 1.00 32.53 97 ALA A C 1
ATOM 777 O O . ALA A 1 97 ? -13.681 -16.416 2.309 1.00 32.53 97 ALA A O 1
ATOM 778 N N . ASP A 1 98 ? -11.921 -16.889 3.682 1.00 33.50 98 ASP A N 1
ATOM 779 C CA . ASP A 1 98 ? -12.387 -18.153 4.251 1.00 33.50 98 ASP A CA 1
ATOM 780 C C . ASP A 1 98 ? -12.569 -17.968 5.765 1.00 33.50 98 ASP A C 1
ATOM 782 O O . ASP A 1 98 ? -11.674 -17.360 6.401 1.00 33.50 98 ASP A O 1
#